Protein AF-G1KJQ3-F1 (afdb_monomer)

Organism: Anolis carolinensis (NCBI:txid28377)

pLDDT: mean 72.56, std 17.08, range [36.44, 96.88]

Secondary structure (DSSP, 8-state):
-HHHHHHHHHHHHHHHTTTS--------------------------------GGGTTS--------HHHH-HHHHHHHHHHHHHHHTT-S-----HHHHHHHHHHHHHHHHHHHHHSPPPHHHHHHHHHHHHHHHHHHHHHHHHHHH-S-HHHHHHHHHHHHHHHHHHHHT--

Sequence (173 aa):
STSKDNILLLERKRKQRKTEGGKGRLPLDQGHGGLPVKTGDRSFEHGTYQASESHRNLIEPKKLPNPVRESRHHRELHRELLFTQRRGLLPEHKPELQRVLEARRIKQLKQQEENQKPLTDLEEELRKRQQKLDQYEREIVLKGEQDGRPEFILVKESLKKIKLSTETDIRQT

InterPro domains:
  IPR009533 FAM107 [PF06625] (57-161)
  IPR009533 FAM107 [PTHR16768] (41-167)

Mean predicted aligned error: 21.97 Å

Radius of gyration: 40.84 Å; Cα contacts (8 Å, |Δi|>4): 16; chains: 1; bounding box: 77×59×114 Å

Solvent-accessible surface area (backbone atoms only — not comparable to full-atom values): 10980 Å² total; per-residue (Å²): 122,74,70,63,56,53,53,54,49,52,54,53,56,54,57,56,59,74,79,61,79,95,78,85,89,81,82,88,81,78,86,72,76,85,70,77,80,72,80,69,83,72,74,74,80,77,76,88,66,84,76,56,81,77,58,82,79,57,85,75,85,74,81,73,81,52,69,68,74,71,36,60,67,56,48,52,49,53,52,48,55,55,48,37,60,74,65,61,73,51,92,74,78,62,56,67,67,59,51,51,52,53,51,50,51,52,51,52,50,51,52,51,49,59,74,66,48,73,81,50,75,67,56,51,51,53,50,52,52,50,53,52,50,58,48,51,52,51,52,50,50,55,49,44,65,69,64,74,55,63,64,71,58,59,53,51,51,52,52,50,53,52,51,49,51,54,54,52,58,66,72,76,112

Structure (mmCIF, N/CA/C/O backbone):
data_AF-G1KJQ3-F1
#
_entry.id   AF-G1KJQ3-F1
#
loop_
_atom_site.group_PDB
_atom_site.id
_atom_site.type_symbol
_atom_site.label_atom_id
_atom_site.label_alt_id
_atom_site.label_comp_id
_atom_site.label_asym_id
_atom_site.label_entity_id
_atom_site.label_seq_id
_atom_site.pdbx_PDB_ins_code
_atom_site.Cartn_x
_atom_site.Cartn_y
_atom_site.Cartn_z
_atom_site.occupancy
_atom_site.B_iso_or_equiv
_atom_site.auth_seq_id
_atom_site.auth_comp_id
_atom_site.auth_asym_id
_atom_site.auth_atom_id
_atom_site.pdbx_PDB_model_num
ATOM 1 N N . SER A 1 1 ? -17.532 -15.952 13.634 1.00 56.00 1 SER A N 1
ATOM 2 C CA . SER A 1 1 ? -16.796 -17.213 13.865 1.00 56.00 1 SER A CA 1
ATOM 3 C C . SER A 1 1 ? -15.729 -17.511 12.811 1.00 56.00 1 SER A C 1
ATOM 5 O O . SER A 1 1 ? -14.615 -17.840 13.172 1.00 56.00 1 SER A O 1
ATOM 7 N N . THR A 1 2 ? -15.996 -17.303 11.519 1.00 54.66 2 THR A N 1
ATOM 8 C CA . THR A 1 2 ? -15.210 -17.838 10.383 1.00 54.66 2 THR A CA 1
ATOM 9 C C . THR A 1 2 ? -13.795 -17.277 10.145 1.00 54.66 2 THR A C 1
ATOM 11 O O . THR A 1 2 ? -13.016 -17.890 9.420 1.00 54.66 2 THR A O 1
ATOM 14 N N . SER A 1 3 ? -13.422 -16.126 10.720 1.00 53.38 3 SER A N 1
ATOM 15 C CA . SER A 1 3 ? -12.105 -15.502 10.460 1.00 53.38 3 SER A CA 1
ATOM 16 C C . SER A 1 3 ? -10.961 -16.165 11.247 1.00 53.38 3 SER A C 1
ATOM 18 O O . SER A 1 3 ? -9.877 -16.394 10.713 1.00 53.38 3 SER A O 1
ATOM 20 N N . LYS A 1 4 ? -11.222 -16.563 12.500 1.00 60.06 4 LYS A N 1
ATOM 21 C CA . LYS A 1 4 ? -10.224 -17.213 13.369 1.00 60.06 4 LYS A CA 1
ATOM 22 C C . LYS A 1 4 ? -9.918 -18.646 12.917 1.00 60.06 4 LYS A C 1
ATOM 24 O O . LYS A 1 4 ? -8.762 -19.064 12.947 1.00 60.06 4 LYS A O 1
ATOM 29 N N . ASP A 1 5 ? -10.932 -19.347 12.413 1.00 66.25 5 ASP A N 1
ATOM 30 C CA . ASP A 1 5 ? -10.818 -20.733 11.943 1.00 66.25 5 ASP A CA 1
ATOM 31 C C . ASP A 1 5 ? -9.961 -20.843 10.670 1.00 66.25 5 ASP A C 1
ATOM 33 O O . ASP A 1 5 ? -9.168 -21.775 10.523 1.00 66.25 5 ASP A O 1
ATOM 37 N N . ASN A 1 6 ? -10.035 -19.845 9.782 1.00 69.81 6 ASN A N 1
ATOM 38 C CA . ASN A 1 6 ? -9.204 -19.785 8.576 1.00 69.81 6 ASN A CA 1
ATOM 39 C C . ASN A 1 6 ? -7.716 -19.573 8.897 1.00 69.81 6 ASN A C 1
ATOM 41 O O . ASN A 1 6 ? -6.857 -20.209 8.285 1.00 69.81 6 ASN A O 1
ATOM 45 N N . ILE A 1 7 ? -7.398 -18.725 9.880 1.00 72.44 7 ILE A N 1
ATOM 46 C CA . ILE A 1 7 ? -6.009 -18.452 10.289 1.00 72.44 7 ILE A CA 1
ATOM 47 C C . ILE A 1 7 ? -5.371 -19.709 10.895 1.00 72.44 7 ILE A C 1
ATOM 49 O O . ILE A 1 7 ? -4.275 -20.105 10.493 1.00 72.44 7 ILE A O 1
ATOM 53 N N . LEU A 1 8 ? -6.092 -20.394 11.789 1.00 72.19 8 LEU A N 1
ATOM 54 C CA . LEU A 1 8 ? -5.658 -21.664 12.382 1.00 72.19 8 LEU A CA 1
ATOM 55 C C . LEU A 1 8 ? -5.459 -22.766 11.330 1.00 72.19 8 LEU A C 1
ATOM 57 O O . LEU A 1 8 ? -4.516 -23.555 11.425 1.00 72.19 8 LEU A O 1
ATOM 61 N N . LEU A 1 9 ? -6.296 -22.805 10.290 1.00 73.25 9 LEU A N 1
ATOM 62 C CA . LEU A 1 9 ? -6.161 -23.765 9.195 1.00 73.25 9 LEU A CA 1
ATOM 63 C C . LEU A 1 9 ? -4.920 -23.490 8.324 1.00 73.25 9 LEU A C 1
ATOM 65 O O . LEU A 1 9 ? -4.226 -24.433 7.928 1.00 73.25 9 LEU A O 1
ATOM 69 N N . LEU A 1 10 ? -4.593 -22.218 8.063 1.00 71.75 10 LEU A N 1
ATOM 70 C CA . LEU A 1 10 ? -3.378 -21.823 7.337 1.00 71.75 10 LEU A CA 1
ATOM 71 C C . LEU A 1 10 ? -2.094 -22.124 8.126 1.00 71.75 10 LEU A C 1
ATOM 73 O O . LEU A 1 10 ? -1.134 -22.647 7.552 1.00 71.75 10 LEU A O 1
ATOM 77 N N . GLU A 1 11 ? -2.086 -21.844 9.430 1.00 76.50 11 GLU A N 1
ATOM 78 C CA . GLU A 1 11 ? -1.014 -22.211 10.369 1.00 76.50 11 GLU A CA 1
ATOM 79 C C . GLU A 1 11 ? -0.764 -23.730 10.354 1.00 76.50 11 GLU A C 1
ATOM 81 O O . GLU A 1 11 ? 0.365 -24.197 10.156 1.00 76.50 11 GLU A O 1
ATOM 86 N N . ARG A 1 12 ? -1.841 -24.523 10.442 1.00 78.94 12 ARG A N 1
ATOM 87 C CA . ARG A 1 12 ? -1.786 -25.991 10.402 1.00 78.94 12 ARG A CA 1
ATOM 88 C C . ARG A 1 12 ? -1.235 -26.515 9.072 1.00 78.94 12 ARG A C 1
ATOM 90 O O . ARG A 1 12 ? -0.400 -27.419 9.072 1.00 78.94 12 ARG A O 1
ATOM 97 N N . LYS A 1 13 ? -1.630 -25.915 7.941 1.00 72.50 13 LYS A N 1
ATOM 98 C CA . LYS A 1 13 ? -1.157 -26.281 6.590 1.00 72.50 13 LYS A CA 1
ATOM 99 C C . LYS A 1 13 ? 0.307 -25.885 6.348 1.00 72.50 13 LYS A C 1
ATOM 101 O O . LYS A 1 13 ? 1.028 -26.592 5.646 1.00 72.50 13 LYS A O 1
ATOM 106 N N . ARG A 1 14 ? 0.787 -24.796 6.962 1.00 68.31 14 ARG A N 1
ATOM 107 C CA . ARG A 1 14 ? 2.211 -24.405 6.953 1.00 68.31 14 ARG A CA 1
ATOM 108 C C . ARG A 1 14 ? 3.083 -25.361 7.763 1.00 68.31 14 ARG A C 1
ATOM 110 O O . ARG A 1 14 ? 4.182 -25.678 7.312 1.00 68.31 14 ARG A O 1
ATOM 117 N N . LYS A 1 15 ? 2.594 -25.844 8.909 1.00 70.19 15 LYS A N 1
ATOM 118 C CA . LYS A 1 15 ? 3.328 -26.782 9.774 1.00 70.19 15 LYS A CA 1
ATOM 119 C C . LYS A 1 15 ? 3.504 -28.162 9.127 1.00 70.19 15 LYS A C 1
ATOM 121 O O . LYS A 1 15 ? 4.574 -28.746 9.249 1.00 70.19 15 LYS A O 1
ATOM 126 N N . GLN A 1 16 ? 2.518 -28.605 8.343 1.00 58.62 16 GLN A N 1
ATOM 127 C CA . GLN A 1 16 ? 2.563 -29.847 7.553 1.00 58.62 16 GLN A CA 1
ATOM 128 C C . GLN A 1 16 ? 3.624 -29.821 6.430 1.00 58.62 16 GLN A C 1
ATOM 130 O O . GLN A 1 16 ? 4.266 -30.828 6.163 1.00 58.62 16 GLN A O 1
ATOM 135 N N . ARG A 1 17 ? 3.915 -28.656 5.823 1.00 58.72 17 ARG A N 1
ATOM 136 C CA . ARG A 1 17 ? 4.995 -28.534 4.812 1.00 58.72 17 ARG A CA 1
ATOM 137 C C . ARG A 1 17 ? 6.413 -28.571 5.394 1.00 58.72 17 ARG A C 1
ATOM 139 O O . ARG A 1 17 ? 7.374 -28.535 4.634 1.00 58.72 17 ARG A O 1
ATOM 146 N N . LYS A 1 18 ? 6.562 -28.581 6.723 1.00 55.22 18 LYS A N 1
ATOM 147 C CA . LYS A 1 18 ? 7.874 -28.577 7.388 1.00 55.22 18 LYS A CA 1
ATOM 148 C C . LYS A 1 18 ? 8.380 -29.985 7.724 1.00 55.22 18 LYS A C 1
ATOM 150 O O . LYS A 1 18 ? 9.552 -30.120 8.055 1.00 55.22 18 LYS A O 1
ATOM 155 N N . THR A 1 19 ? 7.528 -31.008 7.627 1.00 54.41 19 THR A N 1
ATOM 156 C CA . THR A 1 19 ? 7.870 -32.406 7.950 1.00 54.41 19 THR A CA 1
ATOM 157 C C . THR A 1 19 ? 8.022 -33.305 6.723 1.00 54.41 19 THR A C 1
ATOM 159 O O . THR A 1 19 ? 8.577 -34.391 6.842 1.00 54.41 19 THR A O 1
ATOM 162 N N . GLU A 1 20 ? 7.632 -32.841 5.535 1.00 53.03 20 GLU A N 1
ATOM 163 C CA . GLU A 1 20 ? 7.814 -33.564 4.273 1.00 53.03 20 GLU A CA 1
ATOM 164 C C . GLU A 1 20 ? 8.501 -32.645 3.259 1.00 53.03 20 GLU A C 1
ATOM 166 O O . GLU A 1 20 ? 7.891 -31.734 2.705 1.00 53.03 20 GLU A O 1
ATOM 171 N N . GLY A 1 21 ? 9.808 -32.830 3.060 1.00 47.03 21 GLY A N 1
ATOM 172 C CA . GLY A 1 21 ? 10.566 -32.018 2.100 1.00 47.03 21 GLY A CA 1
ATOM 173 C C . GLY A 1 21 ? 12.059 -31.862 2.375 1.00 47.03 21 GLY A C 1
ATOM 174 O O . GLY A 1 21 ? 12.683 -30.947 1.849 1.00 47.03 21 GLY A O 1
ATOM 175 N N . GLY A 1 22 ? 12.663 -32.729 3.189 1.00 54.59 22 GLY A N 1
ATOM 176 C CA . GLY A 1 22 ? 14.114 -32.883 3.216 1.00 54.59 22 GLY A CA 1
ATOM 177 C C . GLY A 1 22 ? 14.578 -33.726 2.030 1.00 54.59 22 GLY A C 1
ATOM 178 O O . GLY A 1 22 ? 14.639 -34.942 2.161 1.00 54.59 22 GLY A O 1
ATOM 179 N N . LYS A 1 23 ? 14.874 -33.089 0.889 1.00 53.19 23 LYS A N 1
ATOM 180 C CA . LYS A 1 23 ? 15.853 -33.510 -0.141 1.00 53.19 23 LYS A CA 1
ATOM 181 C C . LYS A 1 23 ? 15.854 -32.472 -1.269 1.00 53.19 23 LYS A C 1
ATOM 183 O O . LYS A 1 23 ? 14.948 -32.424 -2.088 1.00 53.19 23 LYS A O 1
ATOM 188 N N . GLY A 1 24 ? 16.877 -31.623 -1.274 1.00 45.25 24 GLY A N 1
ATOM 189 C CA . GLY A 1 24 ? 17.052 -30.564 -2.269 1.00 45.25 24 GLY A CA 1
ATOM 190 C C . GLY A 1 24 ? 18.137 -29.575 -1.859 1.00 45.25 24 GLY A C 1
ATOM 191 O O . GLY A 1 24 ? 17.897 -28.379 -1.767 1.00 45.25 24 GLY A O 1
ATOM 192 N N . ARG A 1 25 ? 19.319 -30.096 -1.524 1.00 47.16 25 ARG A N 1
ATOM 193 C CA . ARG A 1 25 ? 20.534 -29.317 -1.275 1.00 47.16 25 ARG A CA 1
ATOM 194 C C . ARG A 1 25 ? 21.134 -28.930 -2.624 1.00 47.16 25 ARG A C 1
ATOM 196 O O . ARG A 1 25 ? 21.442 -29.840 -3.380 1.00 47.16 25 ARG A O 1
ATOM 203 N N . LEU A 1 26 ? 21.408 -27.647 -2.852 1.00 39.75 26 LEU A N 1
ATOM 204 C CA . LEU A 1 26 ? 22.674 -27.199 -3.444 1.00 39.75 26 LEU A CA 1
ATOM 205 C C . LEU A 1 26 ? 23.093 -25.864 -2.793 1.00 39.75 26 LEU A C 1
ATOM 207 O O . LEU A 1 26 ? 22.228 -25.023 -2.544 1.00 39.75 26 LEU A O 1
ATOM 211 N N . PRO A 1 27 ? 24.382 -25.697 -2.439 1.00 52.56 27 PRO A N 1
ATOM 212 C CA . PRO A 1 27 ? 24.893 -24.508 -1.769 1.00 52.56 27 PRO A CA 1
ATOM 213 C C . PRO A 1 27 ? 25.320 -23.413 -2.761 1.00 52.56 27 PRO A C 1
ATOM 215 O O . PRO A 1 27 ? 25.635 -23.703 -3.907 1.00 52.56 27 PRO A O 1
ATOM 218 N N . LEU A 1 28 ? 25.338 -22.184 -2.233 1.00 49.16 28 LEU A N 1
ATOM 219 C CA . LEU A 1 28 ? 26.242 -21.054 -2.498 1.00 49.16 28 LEU A CA 1
ATOM 220 C C . LEU A 1 28 ? 26.797 -20.861 -3.924 1.00 49.16 28 LEU A C 1
ATOM 222 O O . LEU A 1 28 ? 27.645 -21.625 -4.370 1.00 49.16 28 LEU A O 1
ATOM 226 N N . ASP A 1 29 ? 26.479 -19.712 -4.524 1.00 36.44 29 ASP A N 1
ATOM 227 C CA . ASP A 1 29 ? 27.448 -19.007 -5.366 1.00 36.44 29 ASP A CA 1
ATOM 228 C C . ASP A 1 29 ? 27.468 -17.526 -4.959 1.00 36.44 29 ASP A C 1
ATOM 230 O O . ASP A 1 29 ? 26.504 -16.780 -5.154 1.00 36.44 29 ASP A O 1
ATOM 234 N N . GLN A 1 30 ? 28.542 -17.136 -4.269 1.00 42.28 30 GLN A N 1
ATOM 235 C CA . GLN A 1 30 ? 28.888 -15.735 -4.058 1.00 42.28 30 GLN A CA 1
ATOM 236 C C . GLN A 1 30 ? 29.272 -15.182 -5.425 1.00 42.28 30 GLN A C 1
ATOM 238 O O . GLN A 1 30 ? 30.102 -15.774 -6.098 1.00 42.28 30 GLN A O 1
ATOM 243 N N . GLY A 1 31 ? 28.666 -14.064 -5.829 1.00 39.50 31 GLY A N 1
ATOM 244 C CA . GLY A 1 31 ? 28.863 -13.468 -7.148 1.00 39.50 31 GLY A CA 1
ATOM 245 C C . GLY A 1 31 ? 30.337 -13.298 -7.506 1.00 39.50 31 GLY A C 1
ATOM 246 O O . GLY A 1 31 ? 30.973 -12.315 -7.128 1.00 39.50 31 GLY A O 1
ATOM 247 N N . HIS A 1 32 ? 30.857 -14.248 -8.278 1.00 41.09 32 HIS A N 1
ATOM 248 C CA . HIS A 1 32 ? 32.109 -14.108 -8.989 1.00 41.09 32 HIS A CA 1
ATOM 249 C C . HIS A 1 32 ? 31.912 -13.068 -10.091 1.00 41.09 32 HIS A C 1
ATOM 251 O O . HIS A 1 32 ? 30.918 -13.077 -10.821 1.00 41.09 32 HIS A O 1
ATOM 257 N N . GLY A 1 33 ? 32.854 -12.124 -10.150 1.00 40.41 33 GLY A N 1
ATOM 258 C CA . GLY A 1 33 ? 32.849 -11.015 -11.090 1.00 40.41 33 GLY A CA 1
ATOM 259 C C . GLY A 1 33 ? 32.594 -11.490 -12.514 1.00 40.41 33 GLY A C 1
ATOM 260 O O . GLY A 1 33 ? 33.083 -12.536 -12.938 1.00 40.41 33 GLY A O 1
ATOM 261 N N . GLY A 1 34 ? 31.804 -10.702 -13.243 1.00 42.84 34 GLY A N 1
ATOM 262 C CA . GLY A 1 34 ? 31.526 -10.939 -14.648 1.00 42.84 34 GLY A CA 1
ATOM 263 C C . GLY A 1 34 ? 32.828 -11.070 -15.426 1.00 42.84 34 GLY A C 1
ATOM 264 O O . GLY A 1 34 ? 33.482 -10.075 -15.734 1.00 42.84 34 GLY A O 1
ATOM 265 N N . LEU A 1 35 ? 33.187 -12.309 -15.758 1.00 39.78 35 LEU A N 1
ATOM 266 C CA . LEU A 1 35 ? 34.129 -12.573 -16.825 1.00 39.78 35 LEU A CA 1
ATOM 267 C C . LEU A 1 35 ? 33.531 -11.975 -18.103 1.00 39.78 35 LEU A C 1
ATOM 269 O O . LEU A 1 35 ? 32.338 -12.171 -18.372 1.00 39.78 35 LEU A O 1
ATOM 273 N N . PRO A 1 36 ? 34.320 -11.237 -18.899 1.00 45.31 36 PRO A N 1
ATOM 274 C CA . PRO A 1 36 ? 33.845 -10.764 -20.180 1.00 45.31 36 PRO A CA 1
ATOM 275 C C . PRO A 1 36 ? 33.471 -11.995 -20.997 1.00 45.31 36 PRO A C 1
ATOM 277 O O . PRO A 1 36 ? 34.284 -12.906 -21.171 1.00 45.31 36 PRO A O 1
ATOM 280 N N . VAL A 1 37 ? 32.235 -12.021 -21.499 1.00 48.00 37 VAL A N 1
ATOM 281 C CA . VAL A 1 37 ? 31.858 -12.891 -22.608 1.00 48.00 37 VAL A CA 1
ATOM 282 C C . VAL A 1 37 ? 32.829 -12.545 -23.727 1.00 48.00 37 VAL A C 1
ATOM 284 O O . VAL A 1 37 ? 32.640 -11.570 -24.454 1.00 48.00 37 VAL A O 1
ATOM 287 N N . LYS A 1 38 ? 33.917 -13.314 -23.824 1.00 44.91 38 LYS A N 1
ATOM 288 C CA . LYS A 1 38 ? 34.728 -13.375 -25.024 1.00 44.91 38 LYS A CA 1
ATOM 289 C C . LYS A 1 38 ? 33.745 -13.827 -26.086 1.00 44.91 38 LYS A C 1
ATOM 291 O O . LYS A 1 38 ? 33.339 -14.988 -26.111 1.00 44.91 38 LYS A O 1
ATOM 296 N N . THR A 1 39 ? 33.296 -12.889 -26.912 1.00 47.84 39 THR A N 1
ATOM 297 C CA . THR A 1 39 ? 32.731 -13.199 -28.216 1.00 47.84 39 THR A CA 1
ATOM 298 C C . THR A 1 39 ? 33.853 -13.889 -28.967 1.00 47.84 39 THR A C 1
ATOM 300 O O . THR A 1 39 ? 34.682 -13.241 -29.597 1.00 47.84 39 THR A O 1
ATOM 303 N N . GLY A 1 40 ? 33.949 -15.200 -28.754 1.00 39.44 40 GLY A N 1
ATOM 304 C CA . GLY A 1 40 ? 34.820 -16.068 -29.501 1.00 39.44 40 GLY A CA 1
ATOM 305 C C . GLY A 1 40 ? 34.403 -15.920 -30.944 1.00 39.44 40 GLY A C 1
ATOM 306 O O . GLY A 1 40 ? 33.279 -16.266 -31.313 1.00 39.44 40 GLY A O 1
ATOM 307 N N . ASP A 1 41 ? 35.312 -15.357 -31.719 1.00 51.44 41 ASP A N 1
ATOM 308 C CA . ASP A 1 41 ? 35.440 -15.622 -33.132 1.00 51.44 41 ASP A CA 1
ATOM 309 C C . ASP A 1 41 ? 35.569 -17.149 -33.263 1.00 51.44 41 ASP A C 1
ATOM 311 O O . ASP A 1 41 ? 36.650 -17.721 -33.169 1.00 51.44 41 ASP A O 1
ATOM 315 N N . ARG A 1 42 ? 34.435 -17.861 -33.292 1.00 47.19 42 ARG A N 1
ATOM 316 C CA . ARG A 1 42 ? 34.418 -19.281 -33.638 1.00 47.19 42 ARG A CA 1
ATOM 317 C C . ARG A 1 42 ? 34.514 -19.329 -35.151 1.00 47.19 42 ARG A C 1
ATOM 319 O O . ARG A 1 42 ? 33.502 -19.482 -35.836 1.00 47.19 42 ARG A O 1
ATOM 326 N N . SER A 1 43 ? 35.734 -19.210 -35.658 1.00 46.38 43 SER A N 1
ATOM 327 C CA . SER A 1 43 ? 36.116 -19.944 -36.855 1.00 46.38 43 SER A CA 1
ATOM 328 C C . SER A 1 43 ? 35.743 -21.402 -36.596 1.00 46.38 43 SER A C 1
ATOM 330 O O . SER A 1 43 ? 36.303 -22.069 -35.729 1.00 46.38 43 SER A O 1
ATOM 332 N N . PHE A 1 44 ? 34.673 -21.843 -37.246 1.00 39.56 44 PHE A N 1
ATOM 333 C CA . PHE A 1 44 ? 34.232 -23.225 -37.239 1.00 39.56 44 PHE A CA 1
ATOM 334 C C . PHE A 1 44 ? 35.360 -24.027 -37.894 1.00 39.56 44 PHE A C 1
ATOM 336 O O . PHE A 1 44 ? 35.587 -23.883 -39.092 1.00 39.56 44 PHE A O 1
ATOM 343 N N . GLU A 1 45 ? 36.122 -24.766 -37.087 1.00 43.62 45 GLU A N 1
ATOM 344 C CA . GLU A 1 45 ? 37.146 -25.709 -37.542 1.00 43.62 45 GLU A CA 1
ATOM 345 C C . GLU A 1 45 ? 36.533 -26.589 -38.641 1.00 43.62 45 GLU A C 1
ATOM 347 O O . GLU A 1 45 ? 35.636 -27.399 -38.387 1.00 43.62 45 GLU A O 1
ATOM 352 N N . HIS A 1 46 ? 36.964 -26.382 -39.885 1.00 47.78 46 HIS A N 1
ATOM 353 C CA . HIS A 1 46 ? 36.605 -27.256 -40.989 1.00 47.78 46 HIS A CA 1
ATOM 354 C C . HIS A 1 46 ? 37.308 -28.593 -40.758 1.00 47.78 46 HIS A C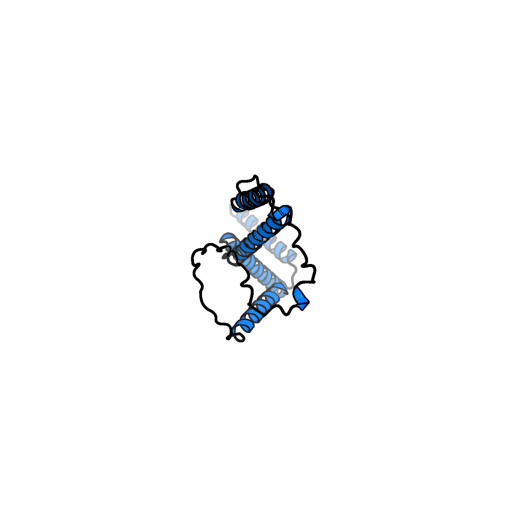 1
ATOM 356 O O . HIS A 1 46 ? 38.510 -28.720 -40.980 1.00 47.78 46 HIS A O 1
ATOM 362 N N . GLY A 1 47 ? 36.547 -29.593 -40.308 1.00 44.03 47 GLY A N 1
ATOM 363 C CA . GLY A 1 47 ? 36.984 -30.982 -40.341 1.00 44.03 47 GLY A CA 1
ATOM 364 C C . GLY A 1 47 ? 37.417 -31.335 -41.762 1.00 44.03 47 GLY A C 1
ATOM 365 O O . GLY A 1 47 ? 36.641 -31.190 -42.708 1.00 44.03 47 GLY A O 1
ATOM 366 N N . THR A 1 48 ? 38.668 -31.759 -41.908 1.00 51.53 48 THR A N 1
ATOM 367 C CA . THR A 1 48 ? 39.274 -32.219 -43.157 1.00 51.53 48 THR A CA 1
ATOM 368 C C . THR A 1 48 ? 38.688 -33.571 -43.558 1.00 51.53 48 THR A C 1
ATOM 370 O O . THR A 1 48 ? 39.345 -34.607 -43.510 1.00 51.53 48 THR A O 1
ATOM 373 N N . TYR A 1 49 ? 37.425 -33.581 -43.975 1.00 43.53 49 TYR A N 1
ATOM 374 C CA . TYR A 1 49 ? 36.890 -34.701 -44.733 1.00 43.53 49 TYR A CA 1
ATOM 375 C C . TYR A 1 49 ? 37.311 -34.511 -46.180 1.00 43.53 49 TYR A C 1
ATOM 377 O O . TYR A 1 49 ? 37.050 -33.470 -46.783 1.00 43.53 49 TYR A O 1
ATOM 385 N N . GLN A 1 50 ? 38.019 -35.509 -46.705 1.00 51.56 50 GLN A N 1
ATOM 386 C CA . GLN A 1 50 ? 38.401 -35.588 -48.104 1.00 51.56 50 GLN A CA 1
ATOM 387 C C . GLN A 1 50 ? 37.184 -35.273 -48.976 1.00 51.56 50 GLN A C 1
ATOM 389 O O . GLN A 1 50 ? 36.223 -36.042 -49.025 1.00 51.56 50 GLN A O 1
ATOM 394 N N . ALA A 1 51 ? 37.223 -34.120 -49.640 1.00 51.78 51 ALA A N 1
ATOM 395 C CA . ALA A 1 51 ? 36.265 -33.773 -50.667 1.00 51.78 51 ALA A CA 1
ATOM 396 C C . ALA A 1 51 ? 36.500 -34.735 -51.831 1.00 51.78 51 ALA A C 1
ATOM 398 O O . ALA A 1 51 ? 37.362 -34.509 -52.681 1.00 51.78 51 ALA A O 1
ATOM 399 N N . SER A 1 52 ? 35.750 -35.836 -51.839 1.00 50.88 52 SER A N 1
ATOM 400 C CA . SER A 1 52 ? 35.530 -36.600 -53.055 1.00 50.88 52 SER A CA 1
ATOM 401 C C . SER A 1 52 ? 35.082 -35.618 -54.140 1.00 50.88 52 SER A C 1
ATOM 403 O O . SER A 1 52 ? 34.367 -34.643 -53.884 1.00 50.88 52 SER A O 1
ATOM 405 N N . GLU A 1 53 ? 35.544 -35.860 -55.358 1.00 56.88 53 GLU A N 1
ATOM 406 C CA . GLU A 1 53 ? 35.397 -35.021 -56.555 1.00 56.88 53 GLU A CA 1
ATOM 407 C C . GLU A 1 53 ? 33.942 -34.582 -56.854 1.00 56.88 53 GLU A C 1
ATOM 409 O O . GLU A 1 53 ? 33.703 -33.662 -57.631 1.00 56.88 53 GLU A O 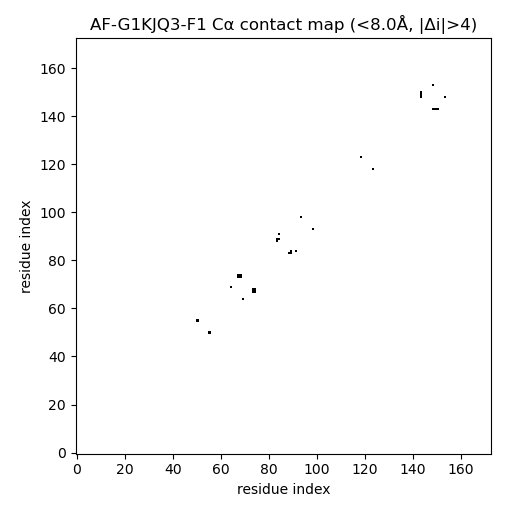1
ATOM 414 N N . SER A 1 54 ? 32.965 -35.174 -56.160 1.00 57.00 54 SER A N 1
ATOM 415 C CA . SER A 1 54 ? 31.539 -34.837 -56.171 1.00 57.00 54 SER A CA 1
ATOM 416 C C . SER A 1 54 ? 31.149 -33.540 -55.439 1.00 57.00 54 SER A C 1
ATOM 418 O O . SER A 1 54 ? 30.046 -33.050 -55.660 1.00 57.00 54 SER A O 1
ATOM 420 N N . HIS A 1 55 ? 32.014 -32.933 -54.616 1.00 59.56 55 HIS A N 1
ATOM 421 C CA . HIS A 1 55 ? 31.713 -31.636 -53.978 1.00 59.56 55 HIS A CA 1
ATOM 422 C C . HIS A 1 55 ? 32.149 -30.414 -54.800 1.00 59.56 55 HIS A C 1
A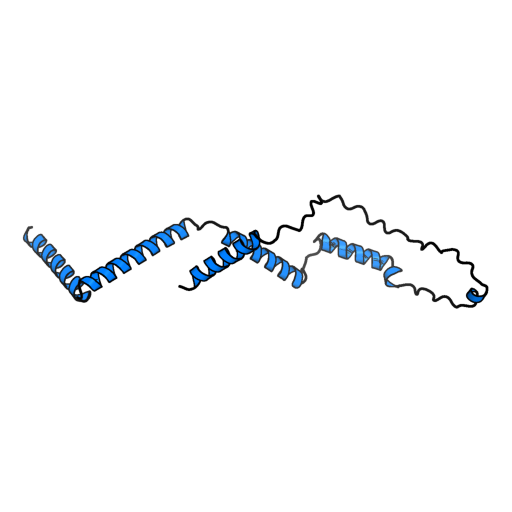TOM 424 O O . HIS A 1 55 ? 31.664 -29.314 -54.544 1.00 59.56 55 HIS A O 1
ATOM 430 N N . ARG A 1 56 ? 33.007 -30.579 -55.821 1.00 61.78 56 ARG A N 1
ATOM 431 C CA . ARG A 1 56 ? 33.468 -29.455 -56.664 1.00 61.78 56 ARG A CA 1
ATOM 432 C C . ARG A 1 56 ? 32.370 -28.838 -57.540 1.00 61.78 56 ARG A C 1
ATOM 434 O O . ARG A 1 56 ? 32.550 -27.722 -58.013 1.00 61.78 56 ARG A O 1
ATOM 441 N N . ASN A 1 57 ? 31.248 -29.537 -57.730 1.00 67.75 57 ASN A N 1
ATOM 442 C CA . ASN A 1 57 ? 30.136 -29.112 -58.588 1.00 67.75 57 ASN A CA 1
ATOM 443 C C . ASN A 1 57 ? 28.882 -28.671 -57.807 1.00 67.75 57 ASN A C 1
ATOM 445 O O . ASN A 1 57 ? 27.834 -28.444 -58.410 1.00 67.75 57 ASN A O 1
ATOM 449 N N . LEU A 1 58 ? 28.952 -28.563 -56.476 1.00 77.88 58 LEU A N 1
ATOM 450 C CA . LEU A 1 58 ? 27.824 -28.113 -55.660 1.00 77.88 58 LEU A CA 1
ATOM 451 C C . LEU A 1 58 ? 27.879 -26.592 -55.491 1.00 77.88 58 LEU A C 1
ATOM 453 O O . LEU A 1 58 ? 28.882 -26.043 -55.043 1.00 77.88 58 LEU A O 1
ATOM 457 N N . ILE A 1 59 ? 26.787 -25.900 -55.825 1.00 78.06 59 ILE A N 1
ATOM 458 C CA . ILE A 1 59 ? 26.640 -24.476 -55.508 1.00 78.06 59 ILE A CA 1
ATOM 459 C C . ILE A 1 59 ? 26.505 -24.360 -53.990 1.00 78.06 59 ILE A C 1
ATOM 461 O O . ILE A 1 59 ? 25.473 -24.719 -53.422 1.00 78.06 59 ILE A O 1
ATOM 465 N N . GLU A 1 60 ? 27.543 -23.858 -53.326 1.00 76.69 60 GLU A N 1
ATOM 466 C CA . GLU A 1 60 ? 27.466 -23.582 -51.897 1.00 76.69 60 GLU A CA 1
ATOM 467 C C . GLU A 1 60 ? 26.454 -22.455 -51.633 1.00 76.69 60 GLU A C 1
ATOM 469 O O . GLU A 1 60 ? 26.535 -21.386 -52.257 1.00 76.69 60 GLU A O 1
ATOM 474 N N . PRO A 1 61 ? 25.497 -22.643 -50.705 1.00 79.06 61 PRO A N 1
ATOM 475 C CA . PRO A 1 61 ? 24.592 -21.575 -50.322 1.00 79.06 61 PRO A CA 1
ATOM 476 C C . PRO A 1 61 ? 25.394 -20.436 -49.682 1.00 79.06 61 PRO A C 1
ATOM 478 O O . PRO A 1 61 ? 25.893 -20.540 -48.559 1.00 79.06 61 PRO A O 1
ATOM 481 N N . LYS A 1 62 ? 25.512 -19.317 -50.405 1.00 75.12 62 LYS A N 1
ATOM 482 C CA . LYS A 1 62 ? 26.151 -18.100 -49.900 1.00 75.12 62 LYS A CA 1
ATOM 483 C C . LYS A 1 62 ? 25.340 -17.567 -48.725 1.00 75.12 62 LYS A C 1
ATOM 485 O O . LYS A 1 62 ? 24.152 -17.276 -48.861 1.00 75.12 62 LYS A O 1
ATOM 490 N N . LYS A 1 63 ? 25.989 -17.403 -47.569 1.00 76.38 63 LYS A N 1
ATOM 491 C CA . LYS A 1 63 ? 25.386 -16.715 -46.423 1.00 76.38 63 LYS A CA 1
ATOM 492 C C . LYS A 1 63 ? 25.080 -15.286 -46.856 1.00 76.38 63 LYS A C 1
ATOM 494 O O . LYS A 1 63 ? 25.996 -14.512 -47.125 1.00 76.38 63 LYS A O 1
ATOM 499 N N . LEU A 1 64 ? 23.794 -14.963 -46.966 1.00 75.31 64 LEU A N 1
ATOM 500 C CA . LEU A 1 64 ? 23.370 -13.612 -47.296 1.00 75.31 64 LEU A CA 1
ATOM 501 C C . LEU A 1 64 ? 23.852 -12.666 -46.184 1.00 75.31 64 LEU A C 1
ATOM 503 O O . LEU A 1 64 ? 23.662 -12.981 -45.002 1.00 75.31 64 LEU A O 1
ATOM 507 N N . PRO A 1 65 ? 24.495 -11.539 -46.531 1.00 78.50 65 PRO A N 1
ATOM 508 C CA . PRO A 1 65 ? 24.952 -10.577 -45.542 1.00 78.50 65 PRO A CA 1
ATOM 509 C C . PRO A 1 65 ? 23.740 -10.038 -44.786 1.00 78.50 65 PRO A C 1
ATOM 511 O O . PRO A 1 65 ? 22.781 -9.553 -45.386 1.00 78.50 65 PRO A O 1
ATOM 514 N N . ASN A 1 66 ? 23.762 -10.155 -43.458 1.00 82.88 66 ASN A N 1
ATOM 515 C CA . ASN A 1 66 ? 22.677 -9.653 -42.628 1.00 82.88 66 ASN A CA 1
ATOM 516 C C . ASN A 1 66 ? 22.854 -8.133 -42.478 1.00 82.88 66 ASN A C 1
ATOM 518 O O . ASN A 1 66 ? 23.751 -7.715 -41.743 1.00 82.88 66 ASN A O 1
ATOM 522 N N . PRO A 1 67 ? 21.999 -7.297 -43.090 1.00 81.62 67 PRO A N 1
ATOM 523 C CA . 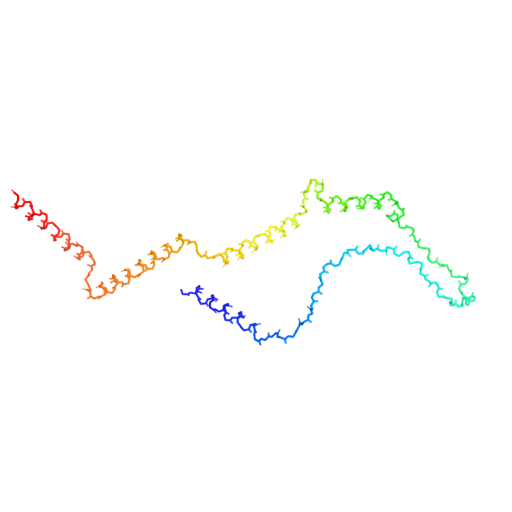PRO A 1 67 ? 22.198 -5.846 -43.137 1.00 81.62 67 PRO A CA 1
ATOM 524 C C . PRO A 1 67 ? 22.281 -5.201 -41.742 1.00 81.62 67 PRO A C 1
ATOM 526 O O . PRO A 1 67 ? 22.999 -4.221 -41.544 1.00 81.62 67 PRO A O 1
ATOM 529 N N . VAL A 1 68 ? 21.617 -5.798 -40.747 1.00 81.31 68 VAL A N 1
ATOM 530 C CA . VAL A 1 68 ? 21.632 -5.377 -39.336 1.00 81.31 68 VAL A CA 1
ATOM 531 C C . VAL A 1 68 ? 22.984 -5.666 -38.674 1.00 81.31 68 VAL A C 1
ATOM 533 O O . VAL A 1 68 ? 23.441 -4.909 -37.817 1.00 81.31 68 VAL A O 1
ATOM 536 N N . ARG A 1 69 ? 23.643 -6.765 -39.062 1.00 81.50 69 ARG A N 1
ATOM 537 C CA . ARG A 1 69 ? 24.943 -7.175 -38.511 1.00 81.50 69 ARG A CA 1
ATOM 538 C C . ARG A 1 69 ? 26.123 -6.559 -39.258 1.00 81.50 69 ARG A C 1
ATOM 540 O O . ARG A 1 69 ? 27.126 -6.264 -38.611 1.00 81.50 69 ARG A O 1
ATOM 547 N N . GLU A 1 70 ? 25.996 -6.329 -40.560 1.00 82.94 70 GLU A N 1
ATOM 548 C CA . GLU A 1 70 ? 27.038 -5.685 -41.367 1.00 82.94 70 GLU A CA 1
ATOM 549 C C . GLU A 1 70 ? 27.174 -4.196 -41.022 1.00 82.94 70 GLU A C 1
ATOM 551 O O . GLU A 1 70 ? 28.283 -3.681 -40.864 1.00 82.94 70 GLU A O 1
ATOM 556 N N . SER A 1 71 ? 26.053 -3.500 -40.796 1.00 90.75 71 SER A N 1
ATOM 557 C CA . SER A 1 71 ? 26.085 -2.092 -40.400 1.00 90.75 71 SER A CA 1
ATOM 558 C C . SER A 1 71 ? 26.712 -1.922 -39.012 1.00 90.75 71 SER A C 1
ATOM 560 O O . SER A 1 71 ? 26.143 -2.289 -37.980 1.00 90.75 71 SER A O 1
ATOM 562 N N . ARG A 1 72 ? 27.922 -1.350 -38.964 1.00 89.44 72 ARG A N 1
ATOM 563 C CA . ARG A 1 72 ? 28.593 -0.986 -37.705 1.00 89.44 72 ARG A CA 1
ATOM 564 C C . ARG A 1 72 ? 27.756 0.011 -36.906 1.00 89.44 72 ARG A C 1
ATOM 566 O O . ARG A 1 72 ? 27.553 -0.201 -35.715 1.00 89.44 72 ARG A O 1
ATOM 573 N N . HIS A 1 73 ? 27.241 1.037 -37.580 1.00 91.81 73 HIS A N 1
ATOM 574 C CA . HIS A 1 73 ? 26.460 2.102 -36.958 1.00 91.81 73 HIS A CA 1
ATOM 575 C C . HIS A 1 73 ? 25.206 1.560 -36.259 1.00 91.81 73 HIS A C 1
ATOM 577 O O . HIS A 1 73 ? 24.940 1.912 -35.115 1.00 91.81 73 HIS A O 1
ATOM 583 N N . HIS A 1 74 ? 24.488 0.623 -36.891 1.00 94.06 74 HIS A N 1
ATOM 584 C CA . HIS A 1 74 ? 23.308 0.0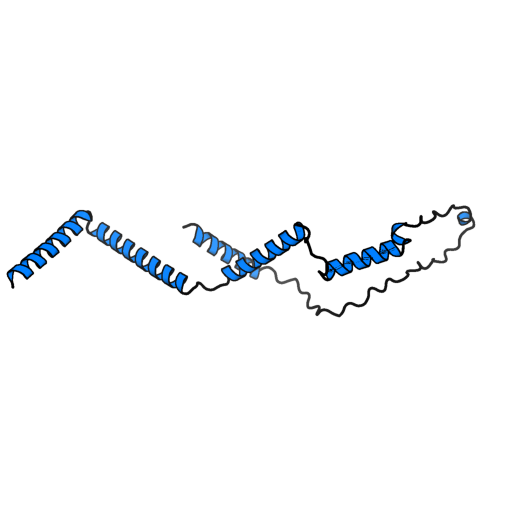07 -36.281 1.00 94.06 74 HIS A CA 1
ATOM 585 C C . HIS A 1 74 ? 23.650 -0.748 -34.987 1.00 94.06 74 HIS A C 1
ATOM 587 O O . HIS A 1 74 ? 22.974 -0.609 -33.968 1.00 94.06 74 HIS A O 1
ATOM 593 N N . ARG A 1 75 ? 24.729 -1.537 -35.010 1.00 93.12 75 ARG A N 1
ATOM 594 C CA . ARG A 1 75 ? 25.184 -2.285 -33.830 1.00 93.12 75 ARG A CA 1
ATOM 595 C C . ARG A 1 75 ? 25.642 -1.362 -32.706 1.00 93.12 75 ARG A C 1
ATOM 597 O O . ARG A 1 75 ? 25.410 -1.671 -31.541 1.00 93.12 75 ARG A O 1
ATOM 604 N N . GLU A 1 76 ? 26.318 -0.273 -33.050 1.00 92.88 76 GLU A N 1
ATOM 605 C CA . GLU A 1 76 ? 26.811 0.727 -32.102 1.00 92.88 76 GLU A CA 1
ATOM 606 C C . GLU A 1 76 ? 25.648 1.461 -31.428 1.00 92.88 76 GLU A C 1
ATOM 608 O O . GLU A 1 76 ? 25.579 1.470 -30.201 1.00 92.88 76 GLU A O 1
ATOM 613 N N . LEU A 1 77 ? 24.657 1.901 -32.208 1.00 91.75 77 LEU A N 1
ATOM 614 C CA . LEU A 1 77 ? 23.423 2.486 -31.686 1.00 91.75 77 LEU A CA 1
ATOM 615 C C . LEU A 1 77 ? 22.661 1.511 -30.774 1.00 91.75 77 LEU A C 1
ATOM 617 O O . LEU A 1 77 ? 22.232 1.885 -29.688 1.00 91.75 77 LEU A O 1
ATOM 621 N N . HIS A 1 78 ? 22.517 0.240 -31.165 1.00 91.88 78 HIS A N 1
ATOM 622 C CA . HIS A 1 78 ? 21.850 -0.761 -30.324 1.00 91.88 78 HIS A CA 1
ATOM 623 C C . HIS A 1 78 ? 22.560 -0.954 -28.975 1.00 91.88 78 HIS A C 1
ATOM 625 O O . HIS A 1 78 ? 21.911 -1.068 -27.933 1.00 91.88 78 HIS A O 1
ATOM 631 N N . ARG A 1 79 ? 23.900 -0.969 -28.982 1.00 93.31 79 ARG A N 1
ATOM 632 C CA . ARG A 1 79 ? 24.705 -1.043 -27.755 1.00 93.31 79 ARG A CA 1
ATOM 633 C C . ARG A 1 79 ? 24.491 0.187 -26.880 1.00 93.31 79 ARG A C 1
ATOM 635 O O . ARG A 1 79 ? 24.310 0.027 -25.676 1.00 93.31 79 ARG A O 1
ATOM 642 N N . GLU A 1 80 ? 24.491 1.376 -27.471 1.00 89.38 80 GLU A N 1
ATOM 643 C CA . GLU A 1 80 ? 24.266 2.636 -26.764 1.00 89.38 80 GLU A CA 1
ATOM 644 C C . GLU A 1 80 ? 22.863 2.699 -26.145 1.00 89.38 80 GLU A C 1
ATOM 646 O O . GLU A 1 80 ? 22.738 2.994 -24.960 1.00 89.38 80 GLU A O 1
ATOM 651 N N . LEU A 1 81 ? 21.819 2.322 -26.888 1.00 88.81 81 LEU A N 1
ATOM 652 C CA . LEU A 1 81 ? 20.438 2.283 -26.393 1.00 88.81 81 LEU A CA 1
ATOM 653 C C . LEU A 1 81 ? 20.270 1.320 -25.209 1.00 88.81 81 LEU A C 1
ATOM 655 O O . LEU A 1 81 ? 19.684 1.673 -24.187 1.00 88.81 81 LEU A O 1
ATOM 659 N N . LEU A 1 82 ? 20.826 0.107 -25.303 1.00 87.44 82 LEU A N 1
ATOM 660 C CA . LEU A 1 82 ? 20.803 -0.832 -24.179 1.00 87.44 82 LEU A CA 1
ATOM 661 C C . LEU A 1 82 ? 21.607 -0.316 -22.981 1.00 87.44 82 LEU A C 1
ATOM 663 O O . LEU A 1 82 ? 21.248 -0.583 -21.833 1.00 87.44 82 LEU A O 1
ATOM 667 N N . PHE A 1 83 ? 22.705 0.393 -23.229 1.00 87.44 83 PHE A N 1
ATOM 668 C CA . PHE A 1 83 ? 23.550 0.954 -22.185 1.00 87.44 83 PHE A CA 1
ATOM 669 C C . PHE A 1 83 ? 22.861 2.105 -21.443 1.00 87.44 83 PHE A C 1
ATOM 671 O O . PHE A 1 83 ? 22.861 2.110 -20.211 1.00 87.44 83 PHE A O 1
ATOM 678 N N . THR A 1 84 ? 22.236 3.039 -22.162 1.00 84.56 84 THR A N 1
ATOM 679 C CA . THR A 1 84 ? 21.515 4.179 -21.574 1.00 84.56 84 THR A CA 1
ATOM 680 C C . THR A 1 84 ? 20.295 3.725 -20.779 1.00 84.56 84 THR A C 1
ATOM 682 O O . THR A 1 84 ? 20.103 4.206 -19.662 1.00 84.56 84 THR A O 1
ATOM 685 N N . GLN A 1 85 ? 19.548 2.735 -21.281 1.00 82.06 85 GLN A N 1
ATOM 686 C CA . GLN A 1 85 ? 18.409 2.140 -20.576 1.00 82.06 85 GLN A CA 1
ATOM 687 C C . GLN A 1 85 ? 18.839 1.392 -19.307 1.00 82.06 85 GLN A C 1
ATOM 689 O O . GLN A 1 85 ? 18.276 1.589 -18.235 1.00 82.06 85 GLN A O 1
ATOM 694 N N . ARG A 1 86 ? 19.894 0.567 -19.376 1.00 79.44 86 ARG A N 1
ATOM 695 C CA . ARG A 1 86 ? 20.420 -0.124 -18.181 1.00 79.44 86 ARG A CA 1
ATOM 696 C C . ARG A 1 86 ? 20.952 0.840 -17.125 1.00 79.44 86 ARG A C 1
ATOM 698 O O . ARG A 1 86 ? 20.892 0.521 -15.941 1.00 79.44 86 ARG A O 1
ATOM 705 N N . ARG A 1 87 ? 21.502 1.984 -17.540 1.00 81.69 87 ARG A N 1
ATOM 706 C CA . ARG A 1 87 ? 22.008 3.017 -16.628 1.00 81.69 87 ARG A CA 1
ATOM 707 C C . ARG A 1 87 ? 20.943 4.017 -16.172 1.00 81.69 87 ARG A C 1
ATOM 709 O O . ARG A 1 87 ? 21.268 4.858 -15.343 1.00 81.69 87 ARG A O 1
ATOM 716 N N . GLY A 1 88 ? 19.712 3.935 -16.684 1.00 74.50 88 GLY A N 1
ATOM 717 C CA . GLY A 1 88 ? 18.630 4.864 -16.341 1.00 74.50 88 GLY A CA 1
ATOM 718 C C . GLY A 1 88 ? 18.954 6.325 -16.674 1.00 74.50 88 GLY A C 1
ATOM 719 O O . GLY A 1 88 ? 18.473 7.223 -15.993 1.00 74.50 88 GLY A O 1
ATOM 720 N N . LEU A 1 89 ? 19.818 6.561 -17.672 1.00 73.94 89 LEU A N 1
ATOM 721 C CA . LEU A 1 89 ? 20.255 7.907 -18.079 1.00 73.94 89 LEU A CA 1
ATOM 722 C C . LEU A 1 89 ? 19.227 8.614 -18.970 1.00 73.94 89 LEU A C 1
ATOM 724 O O . LEU A 1 89 ? 19.279 9.832 -19.121 1.00 73.94 89 LEU A O 1
ATOM 728 N N . LEU A 1 90 ? 18.311 7.858 -19.575 1.00 70.19 90 LEU A N 1
ATOM 729 C CA . LEU A 1 90 ? 17.211 8.411 -20.352 1.00 70.19 90 LEU A CA 1
ATOM 730 C C . LEU A 1 90 ? 16.053 8.756 -19.398 1.00 70.19 90 LEU A C 1
ATOM 732 O O . LEU A 1 90 ? 15.807 7.977 -18.478 1.00 70.19 90 LEU A O 1
ATOM 736 N N . PRO A 1 91 ? 15.323 9.873 -19.581 1.00 59.91 91 PRO A N 1
ATOM 737 C CA . PRO A 1 91 ? 14.072 10.118 -18.868 1.00 59.91 91 PRO A CA 1
ATOM 738 C C . PRO A 1 91 ? 13.086 8.975 -19.149 1.00 59.91 91 PRO A C 1
ATOM 740 O O . PRO A 1 91 ? 12.469 8.879 -20.208 1.00 59.91 91 PRO A O 1
ATOM 743 N N . GLU A 1 92 ? 13.032 8.048 -18.198 1.00 58.53 92 GLU A N 1
ATOM 744 C CA . GLU A 1 92 ? 12.388 6.745 -18.279 1.00 58.53 92 GLU A CA 1
ATOM 745 C C . GLU A 1 92 ? 10.864 6.887 -18.207 1.00 58.53 92 GLU A C 1
ATOM 747 O O . GLU A 1 92 ? 10.278 6.868 -17.121 1.00 58.53 92 GLU A O 1
ATOM 752 N N . HIS A 1 93 ? 10.176 6.888 -19.350 1.00 60.66 93 HIS A N 1
ATOM 753 C CA . HIS A 1 93 ? 8.879 6.221 -19.344 1.00 60.66 93 HIS A CA 1
ATOM 754 C C . HIS A 1 93 ? 9.167 4.722 -19.340 1.00 60.66 93 HIS A C 1
ATOM 756 O O . HIS A 1 93 ? 9.225 4.079 -20.389 1.00 60.66 93 HIS A O 1
ATOM 762 N N . LYS A 1 94 ? 9.408 4.166 -18.145 1.00 67.56 94 LYS A N 1
ATOM 763 C CA . LYS A 1 94 ? 9.447 2.714 -17.952 1.00 67.56 94 LYS A CA 1
ATOM 764 C C . LYS A 1 94 ? 8.259 2.116 -18.706 1.00 67.56 94 LYS A C 1
ATOM 766 O O . LYS A 1 94 ? 7.143 2.633 -18.549 1.00 67.56 94 LYS A O 1
ATOM 771 N N . PRO A 1 95 ? 8.453 1.052 -19.503 1.00 76.44 95 PRO A N 1
ATOM 772 C CA . PRO A 1 95 ? 7.326 0.403 -20.151 1.00 76.44 95 PRO A CA 1
ATOM 773 C C . PRO A 1 95 ? 6.306 0.020 -19.073 1.00 76.44 95 PRO A C 1
ATOM 775 O O . PRO A 1 95 ? 6.690 -0.404 -17.978 1.00 76.44 95 PRO A O 1
ATOM 778 N N . GLU A 1 96 ? 5.015 0.188 -19.367 1.00 77.81 96 GLU A N 1
ATOM 779 C CA . GLU A 1 96 ? 3.912 -0.004 -18.407 1.00 77.81 96 GLU A CA 1
ATOM 780 C C . GLU A 1 96 ? 4.072 -1.290 -17.587 1.00 77.81 96 GLU A C 1
ATOM 782 O O . GLU A 1 96 ? 3.935 -1.285 -16.364 1.00 77.81 96 GLU A O 1
ATOM 787 N N . LEU A 1 97 ? 4.466 -2.384 -18.247 1.00 84.75 97 LEU A N 1
ATOM 788 C CA . LEU A 1 97 ? 4.700 -3.675 -17.609 1.00 84.75 97 LEU A CA 1
ATOM 789 C C . LEU A 1 97 ? 5.758 -3.611 -16.496 1.00 84.75 97 LEU A C 1
ATOM 791 O O . LEU A 1 97 ? 5.533 -4.144 -15.412 1.00 84.75 97 LEU A O 1
ATOM 795 N N . GLN A 1 98 ? 6.893 -2.952 -16.728 1.00 82.44 98 GLN A N 1
ATOM 796 C CA . GLN A 1 98 ? 7.953 -2.841 -15.726 1.00 82.44 98 GLN A CA 1
ATOM 797 C C . GLN A 1 98 ? 7.482 -2.019 -14.523 1.00 82.44 98 GLN A C 1
ATOM 799 O O . GLN A 1 98 ? 7.668 -2.440 -13.382 1.00 82.44 98 GLN A O 1
ATOM 804 N N . ARG A 1 99 ? 6.785 -0.903 -14.768 1.00 85.75 99 ARG A N 1
ATOM 805 C CA . ARG A 1 99 ? 6.150 -0.100 -13.711 1.00 85.75 99 ARG A CA 1
ATOM 806 C C . ARG A 1 99 ? 5.155 -0.914 -12.889 1.00 85.75 99 ARG A C 1
ATOM 808 O O . ARG A 1 99 ? 5.180 -0.857 -11.661 1.00 85.75 99 ARG A O 1
ATOM 815 N N . VAL A 1 100 ? 4.295 -1.689 -13.549 1.00 90.06 100 VAL A N 1
ATOM 816 C CA . VAL A 1 100 ? 3.292 -2.537 -12.890 1.00 90.06 100 VAL A CA 1
ATOM 817 C C . VAL A 1 100 ? 3.955 -3.636 -12.057 1.00 90.06 100 VAL A C 1
ATOM 819 O O . VAL A 1 100 ? 3.531 -3.880 -10.925 1.00 90.06 100 VAL A O 1
ATOM 822 N N . LEU A 1 101 ? 5.005 -4.283 -12.569 1.00 92.19 101 LEU A N 1
ATOM 823 C CA . LEU A 1 101 ? 5.744 -5.318 -11.841 1.00 92.19 101 LEU A CA 1
ATOM 824 C C . LEU A 1 101 ? 6.479 -4.751 -10.620 1.00 92.19 101 LEU A C 1
ATOM 826 O O . LEU A 1 101 ? 6.393 -5.331 -9.536 1.00 92.19 101 LEU A O 1
ATOM 830 N N . GLU A 1 102 ? 7.146 -3.606 -10.760 1.00 88.94 102 GLU A N 1
ATOM 831 C CA . GLU A 1 102 ? 7.788 -2.908 -9.642 1.00 88.94 102 GLU A CA 1
ATOM 832 C C . GLU A 1 102 ? 6.759 -2.487 -8.584 1.00 88.94 102 GLU A C 1
ATOM 834 O O . GLU A 1 102 ? 6.928 -2.788 -7.402 1.00 88.94 102 GLU A O 1
ATOM 839 N N . ALA A 1 103 ? 5.641 -1.882 -8.998 1.00 90.06 103 ALA A N 1
ATOM 840 C CA . ALA A 1 103 ? 4.560 -1.498 -8.094 1.00 90.06 103 ALA A CA 1
ATOM 841 C C . ALA A 1 103 ? 3.968 -2.709 -7.355 1.00 90.06 103 ALA A C 1
ATOM 843 O O . ALA A 1 103 ? 3.714 -2.639 -6.149 1.00 90.06 103 ALA A O 1
ATOM 844 N N . ARG A 1 104 ? 3.779 -3.843 -8.046 1.00 93.94 104 ARG A N 1
ATOM 845 C CA . ARG A 1 104 ? 3.333 -5.100 -7.427 1.00 93.94 104 ARG A CA 1
ATOM 846 C C . ARG A 1 104 ? 4.349 -5.598 -6.399 1.00 93.94 104 ARG A C 1
ATOM 848 O O . ARG A 1 104 ? 3.940 -5.967 -5.301 1.00 93.94 104 ARG A O 1
ATOM 855 N N . ARG A 1 105 ? 5.646 -5.576 -6.720 1.00 94.00 105 ARG A N 1
ATOM 856 C CA . ARG A 1 105 ? 6.717 -5.992 -5.801 1.00 94.00 105 ARG A CA 1
ATOM 857 C C . ARG A 1 105 ? 6.739 -5.131 -4.537 1.00 94.00 105 ARG A C 1
ATOM 859 O O . ARG A 1 105 ? 6.782 -5.674 -3.439 1.00 94.00 105 ARG A O 1
ATOM 866 N N . ILE A 1 106 ? 6.639 -3.809 -4.679 1.00 92.31 106 ILE A N 1
ATOM 867 C CA . ILE A 1 106 ? 6.605 -2.874 -3.544 1.00 92.31 106 ILE A CA 1
ATOM 868 C C . ILE A 1 106 ? 5.369 -3.123 -2.671 1.00 92.31 106 ILE A C 1
ATOM 870 O O . ILE A 1 106 ? 5.491 -3.202 -1.451 1.00 92.31 106 ILE A O 1
ATOM 874 N N . LYS A 1 107 ? 4.184 -3.292 -3.273 1.00 91.88 107 LYS A N 1
ATOM 875 C CA . LYS A 1 107 ? 2.950 -3.593 -2.526 1.00 91.88 107 LYS A CA 1
ATOM 876 C C . LYS A 1 107 ? 3.051 -4.906 -1.750 1.00 91.88 107 LYS A C 1
ATOM 878 O O . LYS A 1 107 ? 2.643 -4.952 -0.597 1.00 91.88 107 LYS A O 1
ATOM 883 N N . GLN A 1 108 ? 3.616 -5.951 -2.353 1.00 88.25 108 GLN A N 1
ATOM 884 C CA . GLN A 1 108 ? 3.816 -7.238 -1.680 1.00 88.25 108 GLN A CA 1
ATOM 885 C C . GLN A 1 108 ? 4.780 -7.129 -0.496 1.00 88.25 108 GLN A C 1
ATOM 887 O O . GLN A 1 108 ? 4.502 -7.697 0.555 1.00 88.25 108 GLN A O 1
ATOM 892 N N . LEU A 1 109 ? 5.882 -6.388 -0.645 1.00 89.38 109 LEU A N 1
ATOM 893 C CA . LEU A 1 109 ? 6.831 -6.159 0.446 1.00 89.38 109 LEU A CA 1
ATOM 894 C C . LEU A 1 109 ? 6.187 -5.378 1.593 1.00 89.38 109 LEU A C 1
ATOM 896 O O . LEU A 1 109 ? 6.288 -5.813 2.733 1.00 89.38 109 LEU A O 1
ATOM 900 N N . LYS A 1 110 ? 5.451 -4.300 1.294 1.00 88.81 110 LYS A N 1
ATOM 901 C CA . LYS A 1 110 ? 4.711 -3.533 2.309 1.00 88.81 110 LYS A CA 1
ATOM 902 C C . LYS A 1 110 ? 3.691 -4.392 3.052 1.00 88.81 110 LYS A C 1
ATOM 904 O O . LYS A 1 110 ? 3.657 -4.353 4.270 1.00 88.81 110 LYS A O 1
ATOM 909 N N . GLN A 1 111 ? 2.925 -5.220 2.339 1.00 83.81 111 GLN A N 1
ATOM 910 C CA . GLN A 1 111 ? 1.981 -6.146 2.971 1.00 83.81 111 GLN A CA 1
ATOM 911 C C . GLN A 1 111 ? 2.687 -7.194 3.834 1.00 83.81 111 GLN A C 1
ATOM 913 O O . GLN A 1 111 ? 2.178 -7.562 4.887 1.00 83.81 111 GLN A O 1
ATOM 918 N N . GLN A 1 112 ? 3.843 -7.713 3.412 1.00 79.62 112 GLN A N 1
ATOM 919 C CA . GLN A 1 112 ? 4.624 -8.614 4.263 1.00 79.62 112 GLN A CA 1
ATOM 920 C C . GLN A 1 112 ? 5.137 -7.895 5.508 1.00 79.62 112 GLN A C 1
ATOM 922 O O . GLN A 1 112 ? 5.067 -8.464 6.587 1.00 79.62 112 GLN A O 1
ATOM 927 N N . GLU A 1 113 ? 5.607 -6.660 5.372 1.00 80.50 113 GLU A N 1
ATOM 928 C CA . GLU A 1 113 ? 6.081 -5.854 6.492 1.00 80.50 113 GLU A CA 1
ATOM 929 C C . GLU A 1 113 ? 4.943 -5.529 7.467 1.00 80.50 113 GLU A C 1
ATOM 931 O O . GLU A 1 113 ? 5.108 -5.722 8.660 1.00 80.50 113 GLU A O 1
ATOM 936 N N . GLU A 1 114 ? 3.768 -5.122 6.982 1.00 77.62 114 GLU A N 1
ATOM 937 C CA . GLU A 1 114 ? 2.577 -4.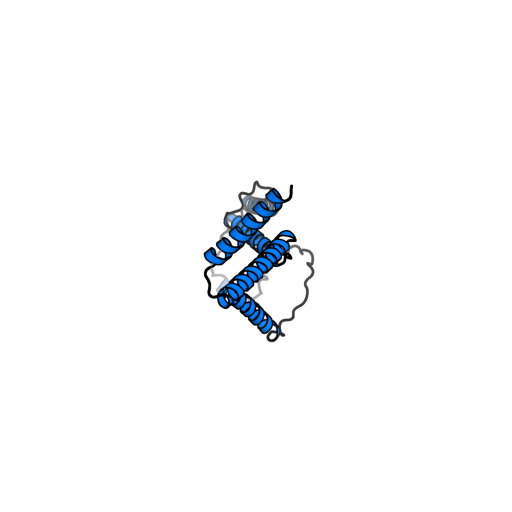861 7.806 1.00 77.62 114 GLU A CA 1
ATOM 938 C C . GLU A 1 114 ? 2.083 -6.113 8.532 1.00 77.62 114 GLU A C 1
ATOM 940 O O . GLU A 1 114 ? 1.762 -6.045 9.711 1.00 77.62 114 GLU A O 1
ATOM 945 N N . ASN A 1 115 ? 2.094 -7.277 7.877 1.00 72.12 115 ASN A N 1
ATOM 946 C CA . ASN A 1 115 ? 1.723 -8.537 8.530 1.00 72.12 115 ASN A CA 1
ATOM 947 C C . ASN A 1 115 ? 2.758 -9.020 9.560 1.00 72.12 115 ASN A C 1
ATOM 949 O O . ASN A 1 115 ? 2.436 -9.866 10.390 1.00 72.12 115 ASN A O 1
ATOM 953 N N . GLN A 1 116 ? 4.003 -8.546 9.468 1.00 67.75 116 GLN A N 1
ATOM 954 C CA . GLN A 1 116 ? 5.078 -8.868 10.410 1.00 67.75 116 GLN A CA 1
ATOM 955 C C . GLN A 1 116 ? 5.253 -7.789 11.482 1.00 67.75 116 GLN A C 1
ATOM 957 O O . GLN A 1 116 ? 5.990 -8.006 12.446 1.00 67.75 116 GLN A O 1
ATOM 962 N N . LYS A 1 117 ? 4.611 -6.624 11.326 1.00 74.25 117 LYS A N 1
ATOM 963 C CA . LYS A 1 117 ? 4.649 -5.572 12.334 1.00 74.25 117 LYS A CA 1
ATOM 964 C C . LYS A 1 117 ? 3.864 -6.042 13.558 1.00 74.25 117 LYS A C 1
ATOM 966 O O . LYS A 1 117 ? 2.751 -6.551 13.409 1.00 74.25 117 LYS A O 1
ATOM 971 N N . PRO A 1 118 ? 4.437 -5.902 14.765 1.00 74.94 118 PRO A N 1
ATOM 972 C CA . PRO A 1 118 ? 3.650 -6.050 15.977 1.00 74.94 118 PRO A CA 1
ATOM 973 C C . PRO A 1 118 ? 2.508 -5.026 15.956 1.00 74.94 118 PRO A C 1
ATOM 975 O O . PRO A 1 118 ? 2.633 -3.974 15.321 1.00 74.94 118 PRO A O 1
ATOM 978 N N . LEU A 1 119 ? 1.401 -5.350 16.632 1.00 79.62 119 LEU A N 1
ATOM 979 C CA . LEU A 1 119 ? 0.298 -4.405 16.799 1.00 79.62 119 LEU A CA 1
ATOM 980 C C . LEU A 1 119 ? 0.851 -3.103 17.378 1.00 79.62 119 LEU A C 1
ATOM 982 O O . LEU A 1 119 ? 1.705 -3.117 18.262 1.00 79.62 119 LEU A O 1
ATOM 986 N N . THR A 1 120 ? 0.367 -1.984 16.861 1.00 84.94 120 THR A N 1
ATOM 987 C CA . THR A 1 120 ? 0.723 -0.675 17.407 1.00 84.94 120 THR A CA 1
ATOM 988 C C . THR A 1 120 ? 0.163 -0.520 18.822 1.00 84.94 120 THR A C 1
ATOM 990 O O . THR A 1 120 ? -0.904 -1.053 19.127 1.00 84.94 120 THR A O 1
ATOM 993 N N . ASP A 1 121 ? 0.828 0.265 19.675 1.00 89.31 121 ASP A N 1
ATOM 994 C CA . ASP A 1 121 ? 0.369 0.542 21.049 1.00 89.31 121 ASP A CA 1
ATOM 995 C C . ASP A 1 121 ? -1.102 1.003 21.088 1.00 89.31 121 ASP A C 1
ATOM 997 O O . ASP A 1 121 ? -1.880 0.613 21.962 1.00 89.31 121 ASP A O 1
ATOM 1001 N N . LEU A 1 122 ? -1.514 1.794 20.088 1.00 93.56 122 LEU A N 1
ATOM 1002 C CA . LEU A 1 122 ? -2.896 2.240 19.916 1.00 93.56 122 LEU A CA 1
ATOM 1003 C C . LEU A 1 122 ? -3.852 1.084 19.581 1.00 93.56 122 LEU A C 1
ATOM 1005 O O . LEU A 1 122 ? -4.938 1.003 20.155 1.00 93.56 122 LEU A O 1
ATOM 1009 N N . GLU A 1 123 ? -3.478 0.189 18.663 1.00 90.38 123 GLU A N 1
ATOM 1010 C CA . GLU A 1 123 ? -4.276 -1.000 18.335 1.00 90.38 123 GLU A CA 1
ATOM 1011 C C . GLU A 1 123 ? -4.409 -1.940 19.534 1.00 90.38 123 GLU A C 1
ATOM 1013 O O . GLU A 1 123 ? -5.483 -2.506 19.759 1.00 90.38 123 GLU A O 1
ATOM 1018 N N . GLU A 1 124 ? -3.354 -2.087 20.336 1.00 93.31 124 GLU A N 1
ATOM 1019 C CA . GLU A 1 124 ? -3.418 -2.859 21.572 1.00 93.31 124 GLU A CA 1
ATOM 1020 C C . GLU A 1 124 ? -4.416 -2.261 22.564 1.00 93.31 124 GLU A C 1
ATOM 1022 O O . GLU A 1 124 ? -5.224 -2.996 23.141 1.00 93.31 124 GLU A O 1
ATOM 1027 N N . GLU A 1 125 ? -4.397 -0.940 22.747 1.00 96.31 125 GLU A N 1
ATOM 1028 C CA . GLU A 1 125 ? -5.307 -0.260 23.666 1.00 96.31 125 GLU A CA 1
ATOM 1029 C C . GLU A 1 125 ? -6.762 -0.329 23.185 1.00 96.31 125 GLU A C 1
ATOM 1031 O O . GLU A 1 125 ? -7.665 -0.639 23.968 1.00 96.31 125 GLU A O 1
ATOM 1036 N N . LEU A 1 126 ? -7.002 -0.158 21.880 1.00 96.31 126 LEU A N 1
ATOM 1037 C CA . LEU A 1 126 ? -8.320 -0.377 21.279 1.00 96.31 126 LEU A CA 1
ATOM 1038 C C . LEU A 1 126 ? -8.809 -1.810 21.510 1.00 96.31 126 LEU A C 1
ATOM 1040 O O . LEU A 1 126 ? -9.962 -2.015 21.896 1.00 96.31 126 LEU A O 1
ATOM 1044 N N . ARG A 1 127 ? -7.933 -2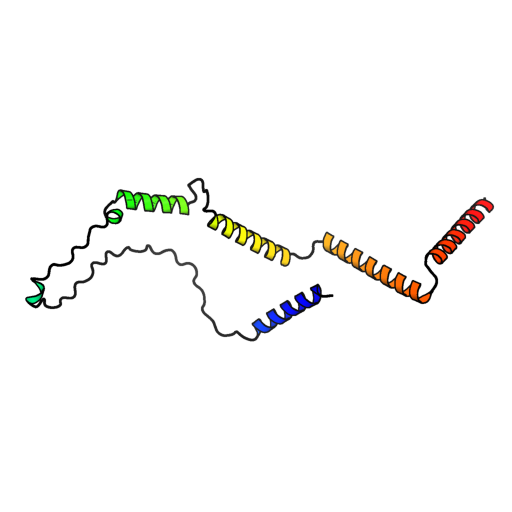.808 21.353 1.00 93.50 127 ARG A N 1
ATOM 1045 C CA . ARG A 1 127 ? -8.280 -4.212 21.604 1.00 93.50 127 ARG A CA 1
ATOM 1046 C C . ARG A 1 127 ? -8.623 -4.460 23.071 1.00 93.50 127 ARG A C 1
ATOM 1048 O O . ARG A 1 127 ? -9.595 -5.160 23.352 1.00 93.50 127 ARG A O 1
ATOM 1055 N N . LYS A 1 128 ? -7.857 -3.893 24.009 1.00 96.56 128 LYS A N 1
ATOM 1056 C CA . LYS A 1 128 ? -8.149 -3.983 25.451 1.00 96.56 128 LYS A CA 1
ATOM 1057 C C . LYS A 1 128 ? -9.492 -3.337 25.780 1.00 96.56 128 LYS A C 1
ATOM 1059 O O . LYS A 1 128 ? -10.282 -3.918 26.523 1.00 96.56 128 LYS A O 1
ATOM 1064 N N . ARG A 1 129 ? -9.780 -2.162 25.211 1.00 96.81 129 ARG A N 1
ATOM 1065 C CA . ARG A 1 129 ? -11.062 -1.473 25.397 1.00 96.81 129 ARG A CA 1
ATOM 1066 C C . ARG A 1 129 ? -12.227 -2.298 24.856 1.00 96.81 129 ARG A C 1
ATOM 1068 O O . ARG A 1 129 ? -13.215 -2.447 25.567 1.00 96.81 129 ARG A O 1
ATOM 1075 N N . GLN A 1 130 ? -12.089 -2.885 23.667 1.00 96.25 130 GLN A N 1
ATOM 1076 C CA . GLN A 1 130 ? -13.108 -3.774 23.106 1.00 96.25 130 GLN A CA 1
ATOM 1077 C C . GLN A 1 130 ? -13.350 -4.989 24.009 1.00 96.25 130 GLN A C 1
ATOM 1079 O O . GLN A 1 130 ? -14.490 -5.298 24.323 1.00 96.25 130 GLN A O 1
ATOM 1084 N N . GLN A 1 131 ? -12.289 -5.635 24.503 1.00 96.38 131 GLN A N 1
ATOM 1085 C CA . GLN A 1 131 ? -12.424 -6.771 25.422 1.00 96.38 131 GLN A CA 1
ATOM 1086 C C . GLN A 1 131 ? -13.164 -6.406 26.714 1.00 96.38 131 GLN A C 1
ATOM 1088 O O . GLN A 1 131 ? -13.952 -7.213 27.202 1.00 96.38 131 GLN A O 1
ATOM 1093 N N . LYS A 1 132 ? -12.926 -5.209 27.267 1.00 96.88 132 LYS A N 1
ATOM 1094 C CA . LYS A 1 132 ? -13.660 -4.717 28.443 1.00 96.88 132 LYS A CA 1
ATOM 1095 C C . LYS A 1 132 ? -15.142 -4.493 28.142 1.00 96.88 132 LYS A C 1
ATOM 1097 O O . LYS A 1 132 ? -15.975 -4.852 28.965 1.00 96.88 132 LYS A O 1
ATOM 1102 N N . LEU A 1 133 ? -15.467 -3.929 26.978 1.00 95.81 133 LEU A N 1
ATOM 1103 C CA . LEU A 1 133 ? -16.857 -3.737 26.554 1.00 95.81 133 LEU A CA 1
ATOM 1104 C C . LEU A 1 133 ? -17.569 -5.080 26.363 1.00 95.81 133 LEU A C 1
ATOM 1106 O O . LEU A 1 133 ? -18.631 -5.274 26.938 1.00 95.81 133 LEU A O 1
ATOM 1110 N N . ASP A 1 134 ? -16.943 -6.036 25.674 1.00 94.31 134 ASP A N 1
ATOM 1111 C CA . ASP A 1 134 ? -17.507 -7.377 25.474 1.00 94.31 134 ASP A CA 1
ATOM 1112 C C . ASP A 1 134 ? -17.765 -8.101 26.811 1.00 94.31 134 ASP A C 1
ATOM 1114 O O . ASP A 1 134 ? -18.724 -8.860 26.941 1.00 94.31 134 ASP A O 1
ATOM 1118 N N . GLN A 1 135 ? -16.892 -7.912 27.810 1.00 94.31 135 GLN A N 1
ATOM 1119 C CA . GLN A 1 135 ? -17.090 -8.458 29.159 1.00 94.31 135 GLN A CA 1
ATOM 1120 C C . GLN A 1 135 ? -18.277 -7.794 29.854 1.00 94.31 135 GLN A C 1
ATOM 1122 O O . GLN A 1 135 ? -19.143 -8.493 30.374 1.00 94.31 135 GLN A O 1
ATOM 1127 N N . TYR A 1 136 ? -18.347 -6.465 29.807 1.00 92.25 136 TYR A N 1
ATOM 1128 C CA . TYR A 1 136 ? -19.437 -5.703 30.404 1.00 92.25 136 TYR A CA 1
ATOM 1129 C C . TYR A 1 136 ? -20.796 -6.041 29.775 1.00 92.25 136 TYR A C 1
ATOM 1131 O O . TYR A 1 136 ? -21.768 -6.252 30.492 1.00 92.25 136 TYR A O 1
ATOM 1139 N N . GLU A 1 137 ? -20.862 -6.181 28.449 1.00 89.06 137 GLU A N 1
ATOM 1140 C CA . GLU A 1 137 ? -22.073 -6.615 27.746 1.00 89.06 137 GLU A CA 1
ATOM 1141 C C . GLU A 1 137 ? -22.516 -8.012 28.190 1.00 89.06 137 GLU A C 1
ATOM 1143 O O . GLU A 1 137 ? -23.694 -8.225 28.466 1.00 89.06 137 GLU A O 1
ATOM 1148 N N . ARG A 1 138 ? -21.583 -8.964 28.327 1.00 89.94 138 ARG A N 1
ATOM 1149 C CA . ARG A 1 138 ? -21.905 -10.308 28.837 1.00 89.94 138 ARG A CA 1
ATOM 1150 C C . ARG A 1 138 ? -22.409 -10.274 30.272 1.00 89.94 138 ARG A C 1
ATOM 1152 O O . ARG A 1 138 ? -23.337 -11.006 30.594 1.00 89.94 138 ARG A O 1
ATOM 1159 N N . GLU A 1 139 ? -21.813 -9.448 31.127 1.00 87.12 139 GLU A N 1
ATOM 1160 C CA . GLU A 1 139 ? -22.272 -9.270 32.506 1.00 87.12 139 GLU A CA 1
ATOM 1161 C C . GLU A 1 139 ? -23.666 -8.639 32.569 1.00 87.12 139 GLU A C 1
ATOM 1163 O O . GLU A 1 139 ? -24.484 -9.076 33.377 1.00 87.12 139 GLU A O 1
ATOM 1168 N N . ILE A 1 140 ? -23.961 -7.653 31.712 1.00 82.88 140 ILE A N 1
ATOM 1169 C CA . ILE A 1 140 ? -25.304 -7.071 31.590 1.00 82.88 140 ILE A CA 1
ATOM 1170 C C . ILE A 1 140 ? -26.300 -8.135 31.153 1.00 82.88 140 ILE A C 1
ATOM 1172 O O . ILE A 1 140 ? -27.340 -8.268 31.788 1.00 82.88 140 ILE A O 1
ATOM 1176 N N . VAL A 1 141 ? -25.990 -8.903 30.105 1.00 83.06 141 VAL A N 1
ATOM 1177 C CA . VAL A 1 141 ? -26.878 -9.966 29.620 1.00 83.06 141 VAL A CA 1
ATOM 1178 C C . VAL A 1 141 ? -27.128 -10.987 30.726 1.00 83.06 141 VAL A C 1
ATOM 1180 O O . VAL A 1 141 ? -28.280 -11.285 31.010 1.00 83.06 141 VAL A O 1
ATOM 1183 N N . LEU A 1 142 ? -26.083 -11.442 31.423 1.00 81.44 142 LEU A N 1
ATOM 1184 C CA . LEU A 1 142 ? -26.218 -12.411 32.512 1.00 81.44 142 LEU A CA 1
ATOM 1185 C C . LEU A 1 142 ? -27.055 -11.866 33.683 1.00 81.44 142 LEU A C 1
ATOM 1187 O O . LEU A 1 142 ? -27.860 -12.593 34.263 1.00 81.44 142 LEU A O 1
ATOM 1191 N N . LYS A 1 143 ? -26.887 -10.585 34.038 1.00 74.12 143 LYS A N 1
ATOM 1192 C CA . LYS A 1 143 ? -27.707 -9.929 35.069 1.00 74.12 143 LYS A CA 1
ATOM 1193 C C . LYS A 1 143 ? -29.150 -9.732 34.616 1.00 74.12 143 LYS A C 1
ATOM 1195 O O . LYS A 1 143 ? -30.058 -10.016 35.384 1.00 74.12 143 LYS A O 1
ATOM 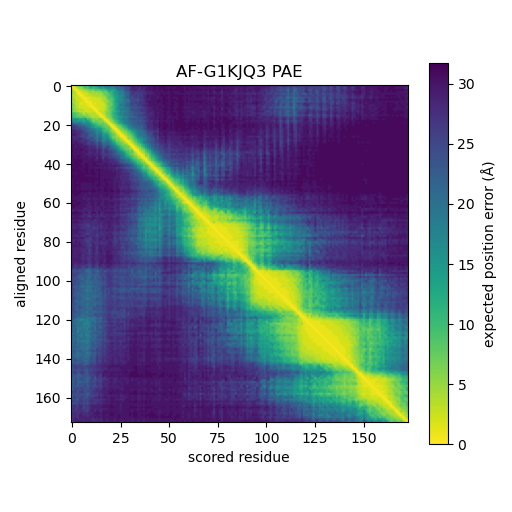1200 N N . GLY A 1 144 ? -29.369 -9.298 33.379 1.00 68.69 144 GLY A N 1
ATOM 1201 C CA . GLY A 1 144 ? -30.701 -9.136 32.801 1.00 68.69 144 GLY A CA 1
ATOM 1202 C C . GLY A 1 144 ? -31.450 -10.464 32.672 1.00 68.69 144 GLY A C 1
ATOM 1203 O O . GLY A 1 144 ? -32.647 -10.520 32.947 1.00 68.69 144 GLY A O 1
ATOM 1204 N N . GLU A 1 145 ? -30.745 -11.542 32.323 1.00 64.44 145 GLU A N 1
ATOM 1205 C CA . GLU A 1 145 ? -31.274 -12.909 32.339 1.00 64.44 145 GLU A CA 1
ATOM 1206 C C . GLU A 1 145 ? -31.643 -13.359 33.760 1.00 64.44 145 GLU A C 1
ATOM 1208 O O . GLU A 1 145 ? -32.689 -13.981 33.935 1.00 64.44 145 GLU A O 1
ATOM 1213 N N . GLN A 1 146 ? -30.838 -13.021 34.778 1.00 61.78 146 GLN A N 1
ATOM 1214 C CA . GLN A 1 146 ? -31.177 -13.314 36.177 1.00 61.78 146 GLN A CA 1
ATOM 1215 C C . GLN A 1 146 ? -32.375 -12.509 36.689 1.00 61.78 146 GLN A C 1
ATOM 1217 O O . GLN A 1 146 ? -33.236 -13.063 37.370 1.00 61.78 146 GLN A O 1
ATOM 1222 N N . ASP A 1 147 ? -32.432 -11.214 36.383 1.00 64.00 147 ASP A N 1
ATOM 1223 C CA . ASP A 1 147 ? -33.457 -10.329 36.930 1.00 64.00 147 ASP A CA 1
ATOM 1224 C C . ASP A 1 147 ? -34.807 -10.492 36.214 1.00 64.00 147 ASP A C 1
ATOM 1226 O O . ASP A 1 147 ? -35.835 -10.115 36.779 1.00 64.00 147 ASP A O 1
ATOM 1230 N N . GLY A 1 148 ? -34.838 -11.027 34.980 1.00 68.69 148 GLY A N 1
ATOM 1231 C CA . GLY A 1 148 ? -36.052 -11.291 34.181 1.00 68.69 148 GLY A CA 1
ATOM 1232 C C . GLY A 1 148 ? -36.944 -10.062 33.934 1.00 68.69 148 GLY A C 1
ATOM 1233 O O . GLY A 1 148 ? -38.010 -10.148 33.320 1.00 68.69 148 GLY A O 1
ATOM 1234 N N . ARG A 1 149 ? -36.519 -8.902 34.436 1.00 71.94 149 ARG A N 1
ATOM 1235 C CA . ARG A 1 149 ? -37.266 -7.661 34.549 1.00 71.94 149 ARG A CA 1
ATOM 1236 C C . ARG A 1 149 ? -36.640 -6.663 33.585 1.00 71.94 149 ARG A C 1
ATOM 1238 O O . ARG A 1 149 ? -35.431 -6.453 33.622 1.00 71.94 149 ARG A O 1
ATOM 1245 N N . PRO A 1 150 ? -37.436 -6.028 32.720 1.00 77.94 150 PRO A N 1
ATOM 1246 C CA . PRO A 1 150 ? -36.890 -5.209 31.651 1.00 77.94 150 PRO A CA 1
ATOM 1247 C C . PRO A 1 150 ? -36.147 -3.971 32.181 1.00 77.94 150 PRO A C 1
ATOM 1249 O O . PRO A 1 150 ? -36.571 -3.348 33.160 1.00 77.94 150 PRO A O 1
ATOM 1252 N N . GLU A 1 151 ? -35.066 -3.584 31.492 1.00 78.81 151 GLU A N 1
ATOM 1253 C CA . GLU A 1 151 ? -34.121 -2.544 31.938 1.00 78.81 151 GLU A CA 1
ATOM 1254 C C . GLU A 1 151 ? -34.784 -1.212 32.296 1.00 78.81 151 GLU A C 1
ATOM 1256 O O . GLU A 1 151 ? -34.402 -0.568 33.272 1.00 78.81 151 GLU A O 1
ATOM 1261 N N . PHE A 1 152 ? -35.817 -0.796 31.556 1.00 82.88 152 PHE A N 1
ATOM 1262 C CA . PHE A 1 152 ? -36.492 0.479 31.811 1.00 82.88 152 PHE A CA 1
ATOM 1263 C C . PHE A 1 152 ? -37.088 0.555 33.224 1.00 82.88 152 PHE A C 1
ATOM 1265 O O . PHE A 1 152 ? -37.221 1.646 33.784 1.00 82.88 152 PHE A O 1
ATOM 1272 N N . ILE A 1 153 ? -37.429 -0.590 33.827 1.00 81.06 153 ILE A N 1
ATOM 1273 C CA . ILE A 1 153 ? -37.921 -0.638 35.201 1.00 81.06 153 ILE A CA 1
ATOM 1274 C C . ILE A 1 153 ? -36.767 -0.447 36.196 1.00 81.06 153 ILE A C 1
ATOM 1276 O O . ILE A 1 153 ? -36.913 0.333 37.139 1.00 81.06 153 ILE A O 1
ATOM 1280 N N . LEU A 1 154 ? -35.610 -1.070 35.953 1.00 83.06 154 LEU A N 1
ATOM 1281 C CA . LEU A 1 154 ? -34.400 -0.909 36.772 1.00 83.06 154 LEU A CA 1
ATOM 1282 C C . LEU A 1 154 ? -33.869 0.533 36.725 1.00 83.06 154 LEU A C 1
ATOM 1284 O O . LEU A 1 154 ? -33.536 1.126 37.758 1.00 83.06 154 LEU A O 1
ATOM 1288 N N . VAL A 1 155 ? -33.861 1.137 35.534 1.00 86.12 155 VAL A N 1
ATOM 1289 C CA . VAL A 1 155 ? -33.487 2.544 35.333 1.00 86.12 155 VAL A CA 1
ATOM 1290 C C . VAL A 1 155 ? -34.462 3.462 36.071 1.00 86.12 155 VAL A C 1
ATOM 1292 O O . VAL A 1 155 ? -34.037 4.357 36.801 1.00 86.12 155 VAL A O 1
ATOM 1295 N N . LYS A 1 156 ? -35.776 3.218 35.969 1.00 86.75 156 LYS A N 1
ATOM 1296 C CA . LYS A 1 156 ? -36.803 4.011 36.667 1.00 86.75 156 LYS A CA 1
ATOM 1297 C C . LYS A 1 156 ? -36.653 3.958 38.190 1.00 86.75 156 LYS A C 1
ATOM 1299 O O . LYS A 1 156 ? -36.864 4.973 38.851 1.00 86.75 156 LYS A O 1
ATOM 1304 N N . GLU A 1 157 ? -36.301 2.811 38.763 1.00 85.50 157 GLU A N 1
ATOM 1305 C CA . GLU A 1 157 ? -36.056 2.679 40.206 1.00 85.50 157 GLU A CA 1
ATOM 1306 C C . GLU A 1 157 ? -34.771 3.381 40.647 1.00 85.50 157 GLU A C 1
ATOM 1308 O O . GLU A 1 157 ? -34.784 4.094 41.651 1.00 85.50 157 GLU A O 1
ATOM 1313 N N . SER A 1 158 ? -33.695 3.263 39.868 1.00 87.56 158 SER A N 1
ATOM 1314 C CA . SER A 1 158 ? -32.444 3.997 40.103 1.00 87.56 158 SER A CA 1
ATOM 1315 C C . SER A 1 158 ? -32.670 5.511 40.082 1.00 87.56 158 SER A C 1
ATOM 1317 O O . SER A 1 158 ? -32.247 6.220 40.993 1.00 87.56 158 SER A O 1
ATOM 1319 N N . LEU A 1 159 ? -33.442 6.005 39.110 1.00 88.31 159 LEU A N 1
ATOM 1320 C CA . LEU A 1 159 ? -33.824 7.415 39.029 1.00 88.31 159 LEU A CA 1
ATOM 1321 C C . LEU A 1 159 ? -34.677 7.864 40.223 1.00 88.31 159 LEU A C 1
ATOM 1323 O O . LEU A 1 159 ? -34.513 8.985 40.696 1.00 88.31 159 LEU A O 1
ATOM 1327 N N . LYS A 1 160 ? -35.574 7.013 40.741 1.00 88.44 160 LYS A N 1
ATOM 1328 C CA . LYS A 1 160 ? -36.334 7.320 41.965 1.00 88.44 160 LYS A CA 1
ATOM 1329 C C . LYS A 1 160 ? -35.425 7.433 43.189 1.00 88.44 160 LYS A C 1
ATOM 1331 O O . LYS A 1 160 ? -35.616 8.352 43.975 1.00 88.44 160 LYS A O 1
ATOM 1336 N N . LYS A 1 161 ? -34.444 6.536 43.339 1.00 85.38 161 LYS A N 1
ATOM 1337 C CA . LYS A 1 161 ? -33.476 6.572 44.450 1.00 85.38 161 LYS A CA 1
ATOM 1338 C C . LYS A 1 161 ? -32.644 7.854 44.432 1.00 85.38 161 LYS A C 1
ATOM 1340 O O . LYS A 1 161 ? -32.510 8.482 45.472 1.00 85.38 161 LYS A O 1
ATOM 1345 N N . ILE A 1 162 ? -32.1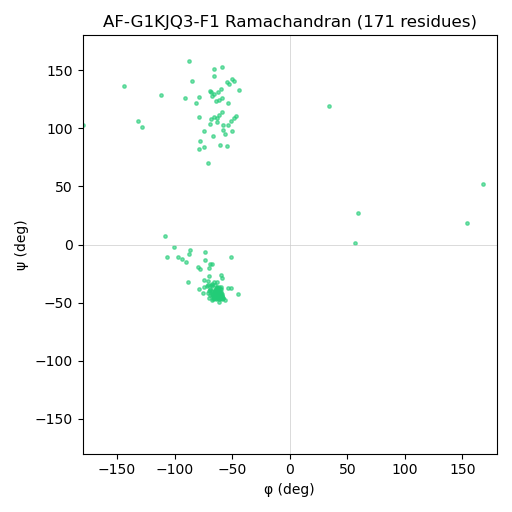69 8.266 43.255 1.00 82.25 162 ILE A N 1
ATOM 1346 C CA . ILE A 1 162 ? -31.405 9.513 43.092 1.00 82.25 162 ILE A CA 1
ATOM 1347 C C . ILE A 1 162 ? -32.279 10.735 43.401 1.00 82.25 162 ILE A C 1
ATOM 1349 O O . ILE A 1 162 ? -31.843 11.642 44.096 1.00 82.25 162 ILE A O 1
ATOM 1353 N N . LYS A 1 163 ? -33.535 10.761 42.933 1.00 80.69 163 LYS A N 1
ATOM 1354 C CA . LYS A 1 163 ? -34.466 11.853 43.265 1.00 80.69 163 LYS A CA 1
ATOM 1355 C C . LYS A 1 163 ? -34.716 11.954 44.768 1.00 80.69 163 LYS A C 1
ATOM 1357 O O . LYS A 1 163 ? -34.688 13.050 45.315 1.00 80.69 163 LYS A O 1
ATOM 1362 N N . LEU A 1 164 ? -34.916 10.817 45.431 1.00 74.31 164 LEU A N 1
ATOM 1363 C CA . LEU A 1 164 ? -35.108 10.771 46.877 1.00 74.31 164 LEU A CA 1
ATOM 1364 C C . LEU A 1 164 ? -33.859 11.231 47.630 1.00 74.31 164 LEU A C 1
ATOM 1366 O O . LEU A 1 164 ? -34.011 12.015 48.554 1.00 74.31 164 LEU A O 1
ATOM 1370 N N . SER A 1 165 ? -32.652 10.820 47.220 1.00 71.12 165 SER A N 1
ATOM 1371 C CA . SER A 1 165 ? -31.416 11.287 47.861 1.00 71.12 165 SER A CA 1
ATOM 1372 C C . SER A 1 165 ? -31.230 12.795 47.696 1.00 71.12 165 SER A C 1
ATOM 1374 O O . SER A 1 165 ? -30.970 13.488 48.672 1.00 71.12 165 SER A O 1
ATOM 1376 N N . THR A 1 166 ? -31.479 13.331 46.495 1.00 70.31 166 THR A N 1
ATOM 1377 C CA . THR A 1 166 ? -31.443 14.786 46.289 1.00 70.31 166 THR A CA 1
ATOM 1378 C C . THR A 1 166 ? -32.494 15.510 47.129 1.00 70.31 166 THR A C 1
ATOM 1380 O O . THR A 1 166 ? -32.224 16.577 47.660 1.00 70.31 166 THR A O 1
ATOM 1383 N N . GLU A 1 167 ? -33.685 14.933 47.296 1.00 70.56 167 GLU A N 1
ATOM 1384 C CA . GLU A 1 167 ? -34.756 15.537 48.090 1.00 70.56 167 GLU A CA 1
ATOM 1385 C C . GLU A 1 167 ? -34.492 15.439 49.603 1.00 70.56 167 GLU A C 1
ATOM 1387 O O . GLU A 1 167 ? -34.885 16.333 50.350 1.00 70.56 167 GLU A O 1
ATOM 1392 N N . THR A 1 168 ? -33.793 14.399 50.069 1.00 61.69 168 THR A N 1
ATOM 1393 C CA . THR A 1 168 ? -33.347 14.285 51.465 1.00 61.69 168 THR A CA 1
ATOM 1394 C C . THR A 1 168 ? -32.174 15.205 51.782 1.00 61.69 168 THR A C 1
ATOM 1396 O O . THR A 1 168 ? -32.161 15.772 52.870 1.00 61.69 168 THR A O 1
ATOM 1399 N N . ASP A 1 169 ? -31.246 15.407 50.844 1.00 61.59 169 ASP A N 1
ATOM 1400 C CA . ASP A 1 169 ? -30.114 16.327 51.016 1.00 61.59 169 ASP A CA 1
ATOM 1401 C C . ASP A 1 169 ? -30.590 17.790 51.082 1.00 61.59 169 ASP A C 1
ATOM 1403 O O . ASP A 1 169 ? -30.085 18.570 51.882 1.00 61.59 169 ASP A O 1
ATOM 1407 N N . ILE A 1 170 ? -31.632 18.147 50.319 1.00 60.22 170 ILE A N 1
ATOM 1408 C CA . ILE A 1 170 ? -32.249 19.488 50.339 1.00 60.22 170 ILE A CA 1
ATOM 1409 C C . ILE A 1 170 ? -33.027 19.761 51.641 1.00 60.22 170 ILE A C 1
ATOM 1411 O O . ILE A 1 170 ? -33.183 20.912 52.035 1.00 60.22 170 ILE A O 1
ATOM 1415 N N . ARG A 1 171 ? -33.539 18.729 52.326 1.00 57.72 171 ARG A N 1
ATOM 1416 C CA . ARG A 1 171 ? -34.303 18.882 53.583 1.00 57.72 171 ARG A CA 1
ATOM 1417 C C . ARG A 1 171 ? -33.428 18.901 54.844 1.00 57.72 171 ARG A C 1
ATOM 1419 O O . ARG A 1 171 ? -33.966 19.129 55.924 1.00 57.72 171 ARG A O 1
ATOM 1426 N N . GLN A 1 172 ? -32.129 18.615 54.729 1.00 54.44 172 GLN A N 1
ATOM 1427 C CA . GLN A 1 172 ? -31.179 18.599 55.853 1.00 54.44 172 GLN A CA 1
ATOM 1428 C C . GLN A 1 172 ? -30.301 19.861 55.955 1.00 54.44 172 GLN A C 1
ATOM 1430 O O . GLN A 1 172 ? -29.523 19.970 56.902 1.00 54.44 172 GLN A O 1
ATOM 1435 N N . THR A 1 173 ? -30.433 20.808 55.023 1.00 47.78 173 THR A N 1
ATOM 1436 C CA . THR A 1 173 ? -29.814 22.148 55.064 1.00 47.78 173 THR A CA 1
ATOM 1437 C C . THR A 1 173 ? -30.810 23.200 55.518 1.00 47.78 173 THR A C 1
ATOM 1439 O O . THR A 1 173 ? -30.423 24.061 56.335 1.00 47.78 173 THR A O 1
#

Foldseek 3Di:
DPPVVVVVVVVVVVVVVVPPDPDDDDDDDDDDDDDPPPPPPPPPPPDPDPPDPVVVPDDPPDDDDDPCVVDPVNVVVVVVVVVCVVVVVPPDPDPPVVVVVVVVVVVVVVVVVVVVDDDDPVRVVVVVVVVVVVVVVVVVVVVCVVVVDDVVVVVVVVVVVVVVVVVVVVVVD